Protein AF-A0A934TU77-F1 (afdb_monomer_lite)

Secondary structure (DSSP, 8-state):
-----PPPP------PPPHHHHHHHHHHHHHHHHHHHHHHHHHHHHHHHHHHHHHHHHHHHHHHHHHHHHHHHHH---HHHHHHHHHHHHHHHHHHHHHHHHHHHHHHHHHHHHHHHHHTT---HHHHHHHHHHHH-

pLDDT: mean 82.51, std 16.88, range [40.97, 98.12]

Structure (mmCIF, N/CA/C/O backbone):
data_AF-A0A934TU77-F1
#
_entry.id   AF-A0A934TU77-F1
#
loop_
_atom_site.group_PDB
_atom_site.id
_atom_site.type_symbol
_atom_site.label_atom_id
_atom_site.label_alt_id
_atom_site.label_comp_id
_atom_site.label_asym_id
_atom_site.label_entity_id
_atom_site.label_seq_id
_atom_site.pdbx_PDB_ins_code
_atom_site.Cartn_x
_atom_site.Cartn_y
_atom_site.Cartn_z
_atom_site.occupancy
_atom_site.B_iso_or_equiv
_atom_site.auth_seq_id
_atom_site.auth_comp_id
_atom_site.auth_asym_id
_atom_site.auth_atom_id
_atom_site.pdbx_PDB_model_num
ATOM 1 N N . MET A 1 1 ? 55.913 2.828 -82.526 1.00 40.97 1 MET A N 1
ATOM 2 C CA . MET A 1 1 ? 55.800 2.329 -81.139 1.00 40.97 1 MET A CA 1
ATOM 3 C C . MET A 1 1 ? 55.584 3.523 -80.222 1.00 40.97 1 MET A C 1
ATOM 5 O O . MET A 1 1 ? 56.535 4.229 -79.920 1.00 40.97 1 MET A O 1
ATOM 9 N N . THR A 1 2 ? 54.337 3.796 -79.842 1.00 41.84 2 THR A N 1
ATOM 10 C CA . THR A 1 2 ? 53.945 4.959 -79.027 1.00 41.84 2 THR A CA 1
ATOM 11 C C . THR A 1 2 ? 53.288 4.428 -77.755 1.00 41.84 2 THR A C 1
ATOM 13 O O . THR A 1 2 ? 52.322 3.672 -77.818 1.00 41.84 2 THR A O 1
ATOM 16 N N . ARG A 1 3 ? 53.889 4.729 -76.601 1.00 41.75 3 ARG A N 1
ATOM 17 C CA . ARG A 1 3 ? 53.588 4.116 -75.300 1.00 41.75 3 ARG A CA 1
ATOM 18 C C . ARG A 1 3 ? 52.374 4.811 -74.671 1.00 41.75 3 ARG A C 1
ATOM 20 O O . ARG A 1 3 ? 52.448 5.993 -74.344 1.00 41.75 3 ARG A O 1
ATOM 27 N N . ALA A 1 4 ? 51.269 4.083 -74.516 1.00 47.62 4 ALA A N 1
ATOM 28 C CA . ALA A 1 4 ? 50.088 4.542 -73.790 1.00 47.62 4 ALA A CA 1
ATOM 29 C C . ALA A 1 4 ? 50.431 4.752 -72.305 1.00 47.62 4 ALA A C 1
ATOM 31 O O . ALA A 1 4 ? 50.969 3.858 -71.653 1.00 47.62 4 ALA A O 1
ATOM 32 N N . ARG A 1 5 ? 50.134 5.943 -71.776 1.00 48.97 5 ARG A N 1
ATOM 33 C CA . ARG A 1 5 ? 50.280 6.280 -70.356 1.00 48.97 5 ARG A CA 1
ATOM 34 C C . ARG A 1 5 ? 48.901 6.201 -69.706 1.00 48.97 5 ARG A C 1
ATOM 36 O O . ARG A 1 5 ? 48.163 7.180 -69.690 1.00 48.97 5 ARG A O 1
ATOM 43 N N . THR A 1 6 ? 48.546 5.027 -69.195 1.00 50.62 6 THR A N 1
ATOM 44 C CA . THR A 1 6 ? 47.412 4.852 -68.283 1.00 50.62 6 THR A CA 1
ATOM 45 C C . THR A 1 6 ? 47.754 5.506 -66.945 1.00 50.62 6 THR A C 1
ATOM 47 O O . THR A 1 6 ? 48.751 5.179 -66.303 1.00 50.62 6 THR A O 1
ATOM 50 N N . LYS A 1 7 ? 46.952 6.497 -66.551 1.00 50.00 7 LYS A N 1
ATOM 51 C CA . LYS A 1 7 ? 47.030 7.150 -65.242 1.00 50.00 7 LYS A CA 1
ATOM 52 C C . LYS A 1 7 ? 46.209 6.305 -64.253 1.00 50.00 7 LYS A C 1
ATOM 54 O O . LYS A 1 7 ? 45.061 6.005 -64.575 1.00 50.00 7 LYS A O 1
ATOM 59 N N . PRO A 1 8 ? 46.756 5.897 -63.096 1.00 46.50 8 PRO A N 1
ATOM 60 C CA . PRO A 1 8 ? 45.985 5.166 -62.102 1.00 46.50 8 PRO A CA 1
ATOM 61 C C . PRO A 1 8 ? 44.972 6.103 -61.437 1.00 46.50 8 PRO A C 1
ATOM 63 O O . PRO A 1 8 ? 45.312 7.224 -61.053 1.00 46.50 8 PRO A O 1
ATOM 66 N N . ALA A 1 9 ? 43.728 5.638 -61.330 1.00 51.81 9 ALA A N 1
ATOM 67 C CA . ALA A 1 9 ? 42.713 6.238 -60.479 1.00 51.81 9 ALA A CA 1
ATOM 68 C C . ALA A 1 9 ? 43.031 5.897 -59.017 1.00 51.81 9 ALA A C 1
ATOM 70 O O . ALA A 1 9 ? 43.267 4.737 -58.685 1.00 51.81 9 ALA A O 1
ATOM 71 N N . ALA A 1 10 ? 43.043 6.909 -58.159 1.00 51.19 10 ALA A N 1
ATOM 72 C CA . ALA A 1 10 ? 43.110 6.764 -56.713 1.00 51.19 10 ALA A CA 1
ATOM 73 C C . ALA A 1 10 ? 42.502 8.014 -56.068 1.00 51.19 10 ALA A C 1
ATOM 75 O O . ALA A 1 10 ? 42.677 9.107 -56.612 1.00 51.19 10 ALA A O 1
ATOM 76 N N . PRO A 1 11 ? 41.943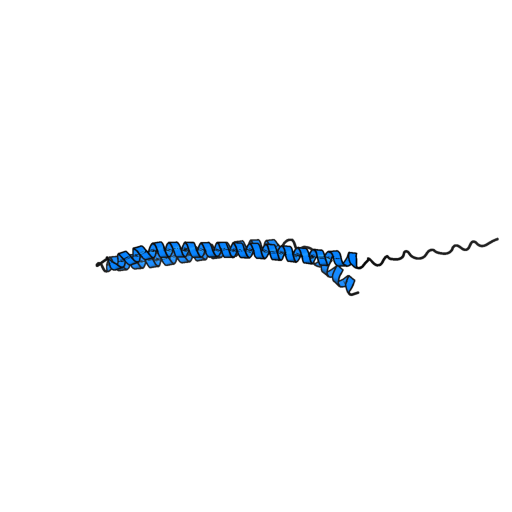 7.905 -54.859 1.00 48.19 11 PRO A N 1
ATOM 77 C CA . PRO A 1 11 ? 41.025 6.893 -54.340 1.00 48.19 11 PRO A CA 1
ATOM 78 C C . PRO A 1 11 ? 39.627 7.522 -54.168 1.00 48.19 11 PRO A C 1
ATOM 80 O O . PRO A 1 11 ? 39.489 8.745 -54.183 1.00 48.19 11 PRO A O 1
ATOM 83 N N . ASN A 1 12 ? 38.584 6.703 -53.996 1.00 49.53 12 ASN A N 1
ATOM 84 C CA . ASN A 1 12 ? 37.294 7.189 -53.499 1.00 49.53 12 ASN A CA 1
ATOM 85 C C . ASN A 1 12 ? 37.547 8.077 -52.277 1.00 49.53 12 ASN A C 1
ATOM 87 O O . ASN A 1 12 ? 38.189 7.635 -51.323 1.00 49.53 12 ASN A O 1
ATOM 91 N N . ALA A 1 13 ? 37.055 9.315 -52.320 1.00 45.25 13 ALA A N 1
ATOM 92 C CA . ALA A 1 13 ? 36.885 10.101 -51.117 1.00 45.25 13 ALA A CA 1
ATOM 93 C C . ALA A 1 13 ? 36.034 9.244 -50.176 1.00 45.25 13 ALA A C 1
ATOM 95 O O . ALA A 1 13 ? 34.869 8.978 -50.465 1.00 45.25 13 ALA A O 1
ATOM 96 N N . GLN A 1 14 ? 36.633 8.742 -49.094 1.00 49.72 14 GLN A N 1
ATOM 97 C CA . GLN A 1 14 ? 35.852 8.400 -47.919 1.00 49.72 14 GLN A CA 1
ATOM 98 C C . GLN A 1 14 ? 35.142 9.698 -47.552 1.00 49.72 14 GLN A C 1
ATOM 100 O O . GLN A 1 14 ? 35.766 10.622 -47.029 1.00 49.72 14 GLN A O 1
ATOM 105 N N . GLU A 1 15 ? 33.865 9.796 -47.921 1.00 45.53 15 GLU A N 1
ATOM 106 C CA . GLU A 1 15 ? 32.940 10.706 -47.272 1.00 45.53 15 GLU A CA 1
ATOM 107 C C . GLU A 1 15 ? 33.054 10.384 -45.790 1.00 45.53 15 GLU A C 1
ATOM 109 O O . GLU A 1 15 ? 32.572 9.355 -45.314 1.00 45.53 15 GLU A O 1
ATOM 114 N N . SER A 1 16 ? 33.810 11.223 -45.085 1.00 52.19 16 SER A N 1
ATOM 115 C CA . SER A 1 16 ? 33.792 11.236 -43.637 1.00 52.19 16 SER A CA 1
ATOM 116 C C . SER A 1 16 ? 32.317 11.373 -43.265 1.00 52.19 16 SER A C 1
ATOM 118 O O . SER A 1 16 ? 31.686 12.324 -43.747 1.00 52.19 16 SER A O 1
ATOM 120 N N . PRO A 1 17 ? 31.726 10.409 -42.537 1.00 51.41 17 PRO A N 1
ATOM 121 C CA . PRO A 1 17 ? 30.306 10.443 -42.238 1.00 51.41 17 PRO A CA 1
ATOM 122 C C . PRO A 1 17 ? 29.999 11.800 -41.618 1.00 51.41 17 PRO A C 1
ATOM 124 O O . PRO A 1 17 ? 30.658 12.221 -40.665 1.00 51.41 17 PRO A O 1
ATOM 127 N N . ALA A 1 18 ? 29.053 12.523 -42.220 1.00 52.28 18 ALA A N 1
ATOM 128 C CA . ALA A 1 18 ? 28.678 13.838 -41.735 1.00 52.28 18 ALA A CA 1
ATOM 129 C C . ALA A 1 18 ? 28.361 13.731 -40.230 1.00 52.28 18 ALA A C 1
ATOM 131 O O . ALA A 1 18 ? 27.669 12.791 -39.827 1.00 52.28 18 ALA A O 1
ATOM 132 N N . PRO A 1 19 ? 28.830 14.667 -39.388 1.00 54.44 19 PRO A N 1
ATOM 133 C CA . PRO A 1 19 ? 28.662 14.598 -37.932 1.00 54.44 19 PRO A CA 1
ATOM 134 C C . PRO A 1 19 ? 27.189 14.485 -37.497 1.00 54.44 19 PRO A C 1
ATOM 136 O O . PRO A 1 19 ? 26.894 13.998 -36.410 1.00 54.44 19 PRO A O 1
ATOM 139 N N . SER A 1 20 ? 26.247 14.865 -38.367 1.00 54.03 20 SER A N 1
ATOM 140 C CA . SER A 1 20 ? 24.805 14.670 -38.191 1.00 54.03 20 SER A CA 1
ATOM 141 C C . SER A 1 20 ? 24.366 13.200 -38.148 1.00 54.03 20 SER A C 1
ATOM 143 O O . SER A 1 20 ? 23.408 12.889 -37.445 1.00 54.03 20 SER A O 1
ATOM 145 N N . VAL A 1 21 ? 25.056 12.291 -38.844 1.00 59.69 21 VAL A N 1
ATOM 146 C CA . VAL A 1 21 ? 24.758 10.845 -38.843 1.00 59.69 21 VAL A CA 1
ATOM 147 C C . VAL A 1 21 ? 25.233 10.192 -37.539 1.00 59.69 21 VAL A C 1
ATOM 149 O O . VAL A 1 21 ? 24.557 9.313 -37.012 1.00 59.69 21 VAL A O 1
ATOM 152 N N . ALA A 1 22 ? 26.343 10.670 -36.967 1.00 62.16 22 ALA A N 1
ATOM 153 C CA . ALA A 1 22 ? 26.893 10.167 -35.705 1.00 62.16 22 ALA A CA 1
ATOM 154 C C . ALA A 1 22 ? 26.108 10.622 -34.455 1.00 62.16 22 ALA A C 1
ATOM 156 O O . ALA A 1 22 ? 26.172 9.967 -33.418 1.00 62.16 22 ALA A O 1
ATOM 157 N N . LEU A 1 23 ? 25.345 11.721 -34.535 1.00 70.69 23 LEU A N 1
ATOM 158 C CA . LEU A 1 23 ? 24.566 12.254 -33.405 1.00 70.69 23 LEU A CA 1
ATOM 159 C C . LEU A 1 23 ? 23.159 11.652 -33.266 1.00 70.69 23 LEU A C 1
ATOM 161 O O . LEU A 1 23 ? 22.585 11.718 -32.180 1.00 70.69 23 LEU A O 1
ATOM 165 N N . GLY A 1 24 ? 22.602 11.062 -34.329 1.00 77.19 24 GLY A N 1
ATOM 166 C CA . GLY A 1 24 ? 21.273 10.431 -34.314 1.00 77.19 24 GLY A CA 1
ATOM 167 C C . GLY A 1 24 ? 21.080 9.431 -33.161 1.00 77.19 24 GLY A C 1
ATOM 168 O O . GLY A 1 24 ? 20.178 9.637 -32.349 1.00 77.19 24 GLY A O 1
ATOM 169 N N . PRO A 1 25 ? 21.982 8.443 -32.991 1.00 77.19 25 PRO A N 1
ATOM 170 C CA . PRO A 1 25 ? 21.902 7.465 -31.901 1.00 77.19 25 PRO A CA 1
ATOM 171 C C . PRO A 1 25 ? 21.921 8.089 -30.497 1.00 77.19 25 PRO A C 1
ATOM 173 O O . PRO A 1 25 ? 21.261 7.597 -29.586 1.00 77.19 25 PRO A O 1
ATOM 176 N N . VAL A 1 26 ? 22.645 9.201 -30.312 1.00 78.06 26 VAL A N 1
ATOM 177 C CA . VAL A 1 26 ? 22.720 9.917 -29.026 1.00 78.06 26 VAL A CA 1
ATOM 178 C C . VAL A 1 26 ? 21.400 10.624 -28.713 1.00 78.06 26 VAL A C 1
ATOM 180 O O . VAL A 1 26 ? 20.914 10.564 -27.583 1.00 78.06 26 VAL A O 1
ATOM 183 N N . PHE A 1 27 ? 20.793 11.282 -29.705 1.00 81.38 27 PHE A N 1
ATOM 184 C CA . PHE A 1 27 ? 19.495 11.935 -29.529 1.00 81.38 27 PHE A CA 1
ATOM 185 C C . PHE A 1 27 ? 18.364 10.931 -29.308 1.00 81.38 27 PHE A C 1
ATOM 187 O O . PHE A 1 27 ? 17.492 11.176 -28.472 1.00 81.38 27 PHE A O 1
ATOM 194 N N . ASP A 1 28 ? 18.384 9.806 -30.018 1.00 82.50 28 ASP A N 1
ATOM 195 C CA . ASP A 1 28 ? 17.375 8.759 -29.867 1.00 82.50 28 ASP A CA 1
ATOM 196 C C . ASP A 1 28 ? 17.482 8.075 -28.502 1.00 82.50 28 ASP A C 1
ATOM 198 O O . ASP A 1 28 ? 16.464 7.908 -27.829 1.00 82.50 28 ASP A O 1
ATOM 202 N N . PHE A 1 29 ? 18.701 7.832 -28.012 1.00 80.50 29 PHE A N 1
ATOM 203 C CA . PHE A 1 29 ? 18.922 7.402 -26.632 1.00 80.50 29 PHE A CA 1
ATOM 2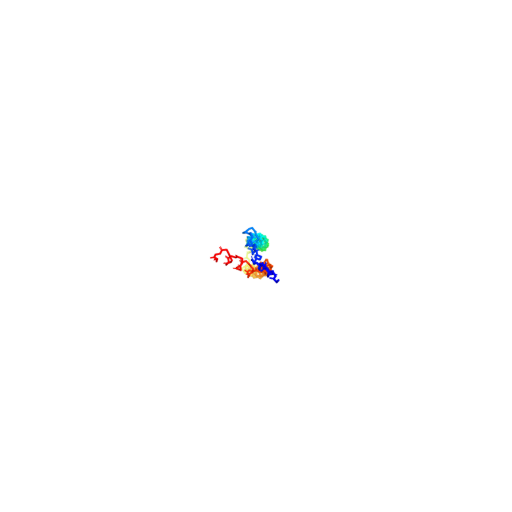04 C C . PHE A 1 29 ? 18.386 8.412 -25.614 1.00 80.50 29 PHE A C 1
ATOM 206 O O . PHE A 1 29 ? 17.680 8.034 -24.683 1.00 80.50 29 PHE A O 1
ATOM 213 N N . GLY A 1 30 ? 18.662 9.708 -25.798 1.00 82.62 30 GLY A N 1
ATOM 214 C CA . GLY A 1 30 ? 18.144 10.756 -24.914 1.00 82.62 30 GLY A CA 1
ATOM 215 C C . GLY A 1 30 ? 16.612 10.793 -24.870 1.00 82.62 30 GLY A C 1
ATOM 216 O O . GLY A 1 30 ? 16.024 10.909 -23.794 1.00 82.62 30 GLY A O 1
ATOM 217 N N . ARG A 1 31 ? 15.947 10.638 -26.023 1.00 85.88 31 ARG A N 1
ATOM 218 C CA . ARG A 1 31 ? 14.480 10.524 -26.093 1.00 85.88 31 ARG A CA 1
ATOM 219 C C . ARG A 1 31 ? 13.973 9.277 -25.383 1.00 85.88 31 ARG A C 1
ATOM 221 O O . ARG A 1 31 ? 13.012 9.367 -24.624 1.00 85.88 31 ARG A O 1
ATOM 228 N N . GLN A 1 32 ? 14.625 8.141 -25.600 1.00 85.88 32 GLN A N 1
ATOM 229 C CA . GLN A 1 32 ? 14.256 6.880 -24.974 1.00 85.88 32 GLN A CA 1
ATOM 230 C C . GLN A 1 32 ? 14.399 6.948 -23.450 1.00 85.88 32 GLN A C 1
ATOM 232 O O . GLN A 1 32 ? 13.488 6.555 -22.729 1.00 85.88 32 GLN A O 1
ATOM 237 N N . TRP A 1 33 ? 15.484 7.544 -22.952 1.00 85.75 33 TRP A N 1
ATOM 238 C CA . TRP A 1 33 ? 15.720 7.737 -21.522 1.00 85.75 33 TRP A CA 1
ATOM 239 C C . TRP A 1 33 ? 14.662 8.639 -20.877 1.00 85.75 33 TRP A C 1
ATOM 241 O O . TRP A 1 33 ? 14.160 8.339 -19.796 1.00 85.75 33 TRP A O 1
ATOM 251 N N . MET A 1 34 ? 14.261 9.719 -21.558 1.00 88.38 34 MET A N 1
ATOM 252 C CA . MET A 1 34 ? 13.155 10.568 -21.099 1.00 88.38 34 MET A CA 1
ATOM 253 C C . MET A 1 34 ? 11.803 9.840 -21.121 1.00 88.38 34 MET A C 1
ATOM 255 O O . MET A 1 34 ? 10.998 10.053 -20.212 1.00 88.38 34 MET A O 1
ATOM 259 N N . SER A 1 35 ? 11.552 8.974 -22.113 1.00 89.38 35 SER A N 1
ATOM 260 C CA . SER A 1 35 ? 10.338 8.141 -22.165 1.00 89.38 35 SER A CA 1
ATOM 261 C C . SER A 1 35 ? 10.276 7.209 -20.961 1.00 89.38 35 SER A C 1
ATOM 263 O O . SER A 1 35 ? 9.321 7.268 -20.192 1.00 89.38 35 SER A O 1
ATOM 265 N N . VAL A 1 36 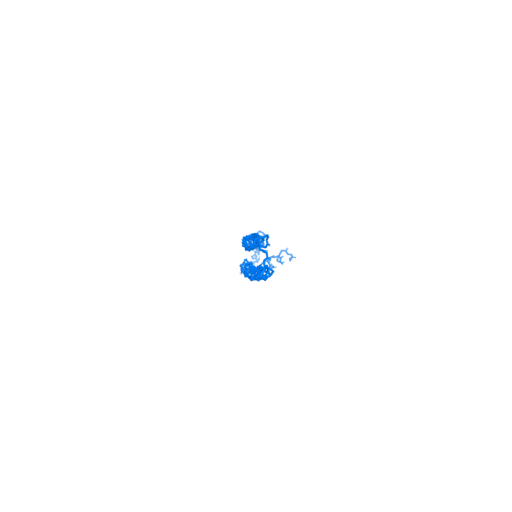? 11.352 6.453 -20.723 1.00 90.31 36 VAL A N 1
ATOM 266 C CA . VAL A 1 36 ? 11.477 5.551 -19.571 1.00 90.31 36 VAL A CA 1
ATOM 267 C C . VAL A 1 36 ? 11.334 6.307 -18.254 1.00 90.31 36 VAL A C 1
ATOM 269 O O . VAL A 1 36 ? 10.610 5.864 -17.367 1.00 90.31 36 VAL A O 1
ATOM 272 N N . GLY A 1 37 ? 11.966 7.477 -18.123 1.00 90.31 37 GLY A N 1
ATOM 273 C CA . GLY A 1 37 ? 11.824 8.316 -16.933 1.00 90.31 37 GLY A CA 1
ATOM 274 C C . GLY A 1 37 ? 10.379 8.767 -16.692 1.00 90.31 37 GLY A C 1
ATOM 275 O O . GLY A 1 37 ? 9.914 8.774 -15.553 1.00 90.31 37 GLY A O 1
ATOM 276 N N . THR A 1 38 ? 9.649 9.099 -17.759 1.00 92.69 38 THR A N 1
ATOM 277 C CA . THR A 1 38 ? 8.236 9.504 -17.683 1.00 92.69 38 THR A CA 1
ATOM 278 C C . THR A 1 38 ? 7.336 8.325 -17.313 1.00 92.69 38 THR A C 1
ATOM 280 O O . THR A 1 38 ? 6.461 8.461 -16.457 1.00 92.69 38 THR A O 1
ATOM 283 N N . GLU A 1 39 ? 7.569 7.157 -17.909 1.00 93.00 39 GLU A N 1
ATOM 284 C CA . GLU A 1 39 ? 6.860 5.914 -17.589 1.00 93.00 39 GLU A CA 1
ATOM 285 C C . GLU A 1 39 ? 7.087 5.506 -16.128 1.00 93.00 39 GLU A C 1
ATOM 287 O O . GLU A 1 39 ? 6.118 5.300 -15.393 1.00 93.00 39 GLU A O 1
ATOM 292 N N . ALA A 1 40 ? 8.343 5.513 -15.670 1.00 92.56 40 ALA A N 1
ATOM 293 C CA . ALA A 1 40 ? 8.715 5.209 -14.292 1.00 92.56 40 ALA A CA 1
ATOM 294 C C . ALA A 1 40 ? 8.085 6.189 -13.289 1.00 92.56 40 ALA A C 1
ATOM 296 O O . ALA A 1 40 ? 7.556 5.770 -12.259 1.00 92.56 40 ALA A O 1
ATOM 297 N N . ALA A 1 41 ? 8.065 7.491 -13.595 1.00 93.50 41 ALA A N 1
ATOM 298 C CA . ALA A 1 41 ? 7.374 8.482 -12.769 1.00 93.50 41 ALA A CA 1
ATOM 299 C C . ALA A 1 41 ? 5.858 8.219 -12.695 1.00 93.50 41 ALA A C 1
ATOM 301 O O . ALA A 1 41 ? 5.244 8.397 -11.636 1.00 93.50 41 ALA A O 1
ATOM 302 N N . GLY A 1 42 ? 5.252 7.761 -13.795 1.00 96.25 42 GLY A N 1
ATOM 303 C CA . GLY A 1 42 ? 3.853 7.345 -13.844 1.00 96.25 42 GLY A CA 1
ATOM 304 C C . GLY A 1 42 ? 3.571 6.130 -12.958 1.00 96.25 42 GLY A C 1
ATOM 305 O O . GLY A 1 42 ? 2.634 6.163 -12.159 1.00 96.25 42 GLY A O 1
ATOM 306 N N . VAL A 1 43 ? 4.401 5.088 -13.059 1.00 96.88 43 VAL A N 1
ATOM 307 C CA . VAL A 1 43 ? 4.335 3.885 -12.211 1.00 96.88 43 VAL A CA 1
ATOM 308 C C . VAL A 1 43 ? 4.458 4.259 -10.736 1.00 96.88 43 VAL A C 1
ATOM 310 O O . VAL A 1 43 ? 3.588 3.908 -9.940 1.00 96.88 43 VAL A O 1
ATOM 313 N N . LEU A 1 44 ? 5.480 5.043 -10.380 1.00 95.38 44 LEU A N 1
ATOM 314 C CA . LEU A 1 44 ? 5.711 5.493 -9.009 1.00 95.38 44 LEU A CA 1
ATOM 315 C C . LEU A 1 44 ? 4.504 6.258 -8.459 1.00 95.38 44 LEU A C 1
ATOM 317 O O . LEU A 1 44 ? 4.032 5.977 -7.359 1.00 95.38 44 LEU A O 1
ATOM 321 N N . SER A 1 45 ? 3.966 7.198 -9.239 1.00 96.75 45 SER A N 1
ATOM 322 C CA . SER A 1 45 ? 2.816 8.006 -8.822 1.00 96.75 45 SER A CA 1
ATOM 323 C C . SER A 1 45 ? 1.577 7.146 -8.563 1.00 96.75 45 SER A C 1
ATOM 325 O O . SER A 1 45 ? 0.893 7.338 -7.554 1.00 96.75 45 SER A O 1
ATOM 327 N N . ARG A 1 46 ? 1.292 6.169 -9.438 1.00 97.44 46 ARG A N 1
ATOM 328 C CA . ARG A 1 46 ? 0.168 5.236 -9.256 1.00 97.44 46 ARG A CA 1
ATOM 329 C C . ARG A 1 46 ? 0.381 4.314 -8.058 1.00 97.44 46 ARG A C 1
ATOM 331 O O . ARG A 1 46 ? -0.538 4.175 -7.253 1.00 97.44 46 ARG A O 1
ATOM 338 N N . GLY A 1 47 ? 1.580 3.755 -7.897 1.00 97.12 47 GLY A N 1
ATOM 339 C CA . GLY A 1 47 ? 1.925 2.903 -6.759 1.00 97.12 47 GLY A CA 1
ATOM 340 C C . GLY A 1 47 ? 1.797 3.643 -5.425 1.00 97.12 47 GLY A C 1
ATOM 341 O O . GLY A 1 47 ? 1.149 3.155 -4.499 1.00 97.12 47 GLY A O 1
ATOM 342 N N . MET A 1 48 ? 2.301 4.880 -5.339 1.00 95.56 48 MET A N 1
ATOM 343 C CA . MET A 1 48 ? 2.113 5.739 -4.162 1.00 95.56 48 MET A CA 1
ATOM 344 C C . MET A 1 48 ? 0.636 6.031 -3.888 1.00 95.56 48 MET A C 1
ATOM 346 O O . MET A 1 48 ? 0.200 6.005 -2.736 1.00 95.56 48 MET A O 1
ATOM 350 N N . GLN A 1 49 ? -0.160 6.284 -4.929 1.00 97.94 49 GLN A N 1
ATOM 351 C CA . GLN A 1 49 ? -1.595 6.496 -4.771 1.00 97.94 49 GLN A CA 1
ATOM 352 C C . GLN A 1 49 ? -2.308 5.241 -4.244 1.00 97.94 49 GLN A C 1
ATOM 354 O O . GLN A 1 49 ? -3.159 5.357 -3.363 1.00 97.94 49 GLN A O 1
ATOM 359 N N . GLN A 1 50 ? -1.967 4.057 -4.752 1.00 97.69 50 GLN A N 1
ATOM 360 C CA . GLN A 1 50 ? -2.516 2.782 -4.288 1.00 97.69 50 GLN A CA 1
ATOM 361 C C . GLN A 1 50 ? -2.162 2.525 -2.821 1.00 97.69 50 GLN A C 1
ATOM 363 O O . GLN A 1 50 ? -3.056 2.256 -2.021 1.00 97.69 50 GLN A O 1
ATOM 368 N N . MET A 1 51 ? -0.896 2.702 -2.438 1.00 97.12 51 MET A N 1
ATOM 369 C CA . MET A 1 51 ? -0.458 2.566 -1.046 1.00 97.12 51 MET A CA 1
ATOM 370 C C . MET A 1 51 ? -1.182 3.543 -0.109 1.00 97.12 51 MET A C 1
ATOM 372 O O . MET A 1 51 ? -1.619 3.151 0.972 1.00 97.12 51 MET A O 1
ATOM 376 N N . ASN A 1 52 ? -1.382 4.795 -0.533 1.00 97.50 52 ASN A N 1
ATOM 377 C CA . ASN A 1 52 ? -2.147 5.772 0.246 1.00 97.50 52 ASN A CA 1
ATOM 378 C C . ASN A 1 52 ? -3.606 5.343 0.448 1.00 97.50 52 ASN A C 1
ATOM 380 O O . ASN A 1 52 ? -4.140 5.518 1.541 1.00 97.50 52 ASN A O 1
ATOM 384 N N . ARG A 1 53 ? -4.255 4.763 -0.571 1.00 98.06 53 ARG A N 1
ATOM 385 C CA . ARG A 1 53 ? -5.622 4.233 -0.431 1.00 98.06 53 ARG A CA 1
ATOM 386 C C . ARG A 1 53 ? -5.673 3.099 0.588 1.00 98.06 53 ARG A C 1
ATOM 388 O O . ARG A 1 53 ? -6.494 3.161 1.491 1.00 98.06 53 ARG A O 1
ATOM 395 N N . LEU A 1 54 ? -4.741 2.146 0.518 1.00 96.62 54 LEU A N 1
ATOM 396 C CA . LEU A 1 54 ? -4.656 1.039 1.480 1.00 96.62 54 LEU A CA 1
ATOM 397 C C . LEU A 1 54 ? -4.518 1.537 2.927 1.00 96.62 54 LEU A C 1
ATOM 399 O O . LEU A 1 54 ? -5.201 1.045 3.825 1.00 96.62 54 LEU A O 1
ATOM 403 N N . GLN A 1 55 ? -3.674 2.549 3.153 1.00 96.00 55 GLN A N 1
ATOM 404 C CA . GLN A 1 55 ? -3.521 3.162 4.475 1.00 96.00 55 GLN A CA 1
ATOM 405 C C . GLN A 1 55 ? -4.796 3.877 4.933 1.00 96.00 55 GLN A C 1
ATOM 407 O O . GLN A 1 55 ? -5.191 3.729 6.089 1.00 96.00 55 GLN A O 1
ATOM 412 N N . MET A 1 56 ? -5.445 4.639 4.048 1.00 97.62 56 MET A N 1
ATOM 413 C CA . MET A 1 56 ? -6.691 5.341 4.369 1.00 97.62 56 MET A CA 1
ATOM 414 C C . MET A 1 56 ? -7.828 4.372 4.689 1.00 97.62 56 MET A C 1
ATOM 416 O O . MET A 1 56 ? -8.529 4.583 5.675 1.00 97.62 56 MET A O 1
ATOM 420 N N . ASP A 1 57 ? -7.970 3.295 3.921 1.00 96.94 57 ASP A N 1
ATOM 421 C CA . ASP A 1 57 ? -8.985 2.268 4.154 1.00 96.94 57 ASP A CA 1
ATOM 422 C C . ASP A 1 57 ? -8.753 1.574 5.504 1.00 96.94 57 ASP A C 1
ATOM 424 O O . ASP A 1 57 ? -9.676 1.428 6.306 1.00 96.94 57 ASP A O 1
ATOM 428 N N . ALA A 1 58 ? -7.502 1.217 5.815 1.00 94.62 58 ALA A N 1
ATOM 429 C CA . ALA A 1 58 ? -7.156 0.627 7.106 1.00 94.62 58 ALA A CA 1
ATOM 430 C C . ALA A 1 58 ? -7.458 1.572 8.281 1.00 94.62 58 ALA A C 1
ATOM 432 O O . ALA A 1 58 ? -8.013 1.139 9.292 1.00 94.62 58 ALA A O 1
ATOM 433 N N . LEU A 1 59 ? -7.132 2.861 8.148 1.00 94.69 59 LEU A N 1
ATOM 434 C CA . LEU A 1 59 ? -7.447 3.872 9.159 1.00 94.69 59 LEU A CA 1
ATOM 435 C C . LEU A 1 59 ? -8.954 4.078 9.311 1.00 94.69 59 LEU A C 1
ATOM 437 O O . LEU A 1 59 ? -9.438 4.204 10.436 1.00 94.69 59 LEU A O 1
ATOM 441 N N . HIS A 1 60 ? -9.698 4.094 8.207 1.00 95.81 60 HIS A N 1
ATOM 442 C CA . HIS A 1 60 ? -11.148 4.237 8.228 1.00 95.81 60 HIS A CA 1
ATOM 443 C C . HIS A 1 60 ? -11.806 3.080 8.986 1.00 95.81 60 HIS A C 1
ATOM 445 O O . HIS A 1 60 ? -12.612 3.317 9.886 1.00 95.81 60 HIS A O 1
ATOM 451 N N . ASP A 1 61 ? -11.388 1.843 8.707 1.00 94.12 61 ASP A N 1
ATOM 452 C CA . ASP A 1 61 ? -11.873 0.657 9.416 1.00 94.12 61 ASP A CA 1
ATOM 453 C C . ASP 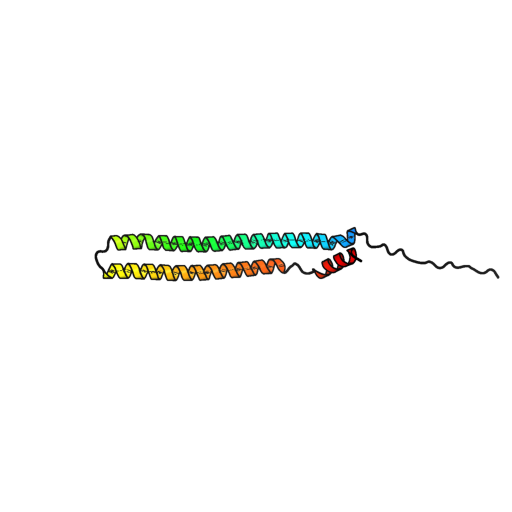A 1 61 ? -11.533 0.705 10.912 1.00 94.12 61 ASP A C 1
ATOM 455 O O . ASP A 1 61 ? -12.371 0.396 11.762 1.00 94.12 61 ASP A O 1
ATOM 459 N N . MET A 1 62 ? -10.309 1.125 11.255 1.00 91.81 62 MET A N 1
ATOM 460 C CA . MET A 1 62 ? -9.884 1.300 12.647 1.00 91.81 62 MET A CA 1
ATOM 461 C C . MET A 1 62 ? -10.744 2.322 13.382 1.00 91.81 62 MET A C 1
ATOM 463 O O . MET A 1 62 ? -11.226 2.032 14.475 1.00 91.81 62 MET A O 1
ATOM 467 N N . LEU A 1 63 ? -10.990 3.487 12.788 1.00 92.12 63 LEU A N 1
ATOM 468 C CA . LEU A 1 63 ? -11.847 4.508 13.388 1.00 92.12 63 LEU A CA 1
ATOM 469 C C . LEU A 1 63 ? -13.292 4.017 13.539 1.00 92.12 63 LEU A C 1
ATOM 471 O O . LEU A 1 63 ? -13.894 4.206 14.600 1.00 92.12 63 LEU A O 1
ATOM 475 N N . GLY A 1 64 ? -13.818 3.334 12.519 1.00 93.12 64 GLY A N 1
ATOM 476 C CA . GLY A 1 64 ? -15.157 2.747 12.532 1.00 93.12 64 GLY A CA 1
ATOM 477 C C . GLY A 1 64 ? -15.342 1.677 13.610 1.00 93.12 64 GLY A C 1
ATOM 478 O O . GLY A 1 64 ? -16.435 1.544 14.155 1.00 93.12 64 GLY A O 1
ATOM 479 N N . HIS A 1 65 ? -14.281 0.953 13.971 1.00 91.81 65 HIS A N 1
ATOM 480 C CA . HIS A 1 65 ? -14.313 -0.027 15.057 1.00 91.81 65 HIS A CA 1
ATOM 481 C C . HIS A 1 65 ? -14.121 0.608 16.443 1.00 91.81 65 HIS A C 1
ATOM 483 O O . HIS A 1 65 ? -14.835 0.277 17.393 1.00 91.81 65 HIS A O 1
ATOM 489 N N . GLN A 1 66 ? -13.166 1.532 16.570 1.00 88.62 66 GLN A N 1
ATOM 490 C CA . GLN A 1 66 ? -12.772 2.110 17.858 1.00 88.62 66 GLN A CA 1
ATOM 491 C C . GLN A 1 66 ? -13.814 3.087 18.411 1.00 88.62 66 GLN A C 1
ATOM 493 O O . GLN A 1 66 ? -13.992 3.154 19.625 1.00 88.62 66 GLN A O 1
ATOM 498 N N . SER A 1 67 ? -14.543 3.815 17.558 1.00 88.31 67 SER A N 1
ATOM 499 C CA . SER A 1 67 ? -15.570 4.760 18.022 1.00 88.31 67 SER A CA 1
ATOM 500 C C . SER A 1 67 ? -16.721 4.061 18.777 1.00 88.31 67 SER A C 1
ATOM 502 O O . SER A 1 67 ? -16.971 4.427 19.928 1.00 88.31 67 SER A O 1
ATOM 504 N N . PRO A 1 68 ? -17.355 2.998 18.245 1.00 89.88 68 PRO A N 1
ATOM 505 C CA . PRO A 1 68 ? -18.336 2.215 18.996 1.00 89.88 68 PRO A CA 1
ATOM 506 C C . PRO A 1 68 ? -17.752 1.496 20.217 1.00 89.88 68 PRO A C 1
ATOM 508 O O . PRO A 1 68 ? -18.448 1.340 21.220 1.00 89.88 68 PRO A O 1
ATOM 511 N N . ALA A 1 69 ? -16.498 1.031 20.153 1.00 89.19 69 ALA A N 1
ATOM 512 C CA . ALA A 1 69 ? -15.841 0.387 21.292 1.00 89.19 69 ALA A CA 1
ATOM 513 C C . ALA A 1 69 ? -15.636 1.373 22.454 1.00 89.19 69 ALA A C 1
ATOM 515 O O . ALA A 1 69 ? -15.956 1.053 23.598 1.00 89.19 69 ALA A O 1
ATOM 516 N N . ALA A 1 70 ? -15.203 2.602 22.159 1.00 90.38 70 ALA A N 1
ATOM 517 C CA . ALA A 1 70 ? -15.072 3.670 23.145 1.00 90.38 70 ALA A CA 1
ATOM 518 C C . ALA A 1 70 ? -16.418 4.022 23.800 1.00 90.38 70 ALA A C 1
ATOM 520 O O . ALA A 1 70 ? -16.476 4.217 25.014 1.00 90.38 70 ALA A O 1
ATOM 521 N N . GLU A 1 71 ? -17.513 4.045 23.034 1.00 89.94 71 GLU A N 1
ATOM 522 C CA . GLU A 1 71 ? -18.853 4.241 23.600 1.00 89.94 71 GLU A CA 1
ATOM 523 C C . GLU A 1 71 ? -19.272 3.111 24.549 1.00 89.94 71 GLU A C 1
ATOM 525 O O . GLU A 1 71 ? -19.870 3.377 25.594 1.00 89.94 71 GLU A O 1
ATOM 530 N N . ARG A 1 72 ? -18.968 1.849 24.213 1.00 88.69 72 ARG A N 1
ATOM 531 C CA . ARG A 1 72 ? -19.268 0.700 25.086 1.00 88.69 72 ARG A CA 1
ATOM 532 C C . ARG A 1 72 ? -18.501 0.788 26.398 1.00 88.69 72 ARG A C 1
ATOM 534 O O . ARG A 1 72 ? -19.109 0.624 27.452 1.00 88.69 72 ARG A O 1
ATOM 541 N N . LEU A 1 73 ? -17.216 1.141 26.335 1.00 88.69 73 LEU A N 1
ATOM 542 C CA . LEU A 1 73 ? -16.367 1.313 27.517 1.00 88.69 73 LEU A CA 1
ATOM 543 C C . LEU A 1 73 ? -16.901 2.388 28.477 1.00 88.69 73 LEU A C 1
ATOM 545 O O . LEU A 1 73 ? -16.784 2.238 29.686 1.00 88.69 73 LEU A O 1
ATOM 549 N N . GLN A 1 74 ? -17.520 3.455 27.964 1.00 90.19 74 GLN A N 1
ATOM 550 C CA . GLN A 1 74 ? -18.113 4.504 28.806 1.00 90.19 74 GLN A CA 1
ATOM 551 C C . GLN A 1 74 ? -19.433 4.087 29.467 1.00 90.19 74 GLN A C 1
ATOM 553 O O . GLN A 1 74 ? -19.825 4.668 30.478 1.00 90.19 74 GLN A O 1
ATOM 558 N N . ARG A 1 75 ? -20.150 3.121 28.881 1.00 90.56 75 ARG A N 1
ATOM 559 C CA . ARG A 1 75 ? -21.492 2.710 29.323 1.00 90.56 75 ARG A CA 1
ATOM 560 C C . ARG A 1 75 ? -21.496 1.411 30.135 1.00 90.56 75 ARG A C 1
ATOM 562 O O . ARG A 1 75 ? -22.506 1.126 30.774 1.00 90.56 75 ARG A O 1
ATOM 569 N N . GLN A 1 76 ? -20.419 0.622 30.115 1.00 84.50 76 GLN A N 1
ATOM 570 C CA . GLN A 1 76 ? -20.339 -0.669 30.808 1.00 84.50 76 GLN A CA 1
ATOM 571 C C . GLN A 1 76 ? -19.844 -0.534 32.259 1.00 84.50 76 GLN A C 1
ATOM 573 O O . GLN A 1 76 ? -18.719 -0.091 32.479 1.00 84.50 76 GLN A O 1
ATOM 578 N N . PRO A 1 77 ? -20.636 -0.968 33.259 1.00 78.00 77 PRO A N 1
ATOM 579 C CA . PRO A 1 77 ? -20.207 -0.990 34.657 1.00 78.00 77 PRO A CA 1
ATOM 580 C C . PRO A 1 77 ? -19.472 -2.283 35.057 1.00 78.00 77 PRO A C 1
ATOM 582 O O . PRO A 1 77 ? -18.879 -2.326 36.131 1.00 78.00 77 PRO A O 1
ATOM 585 N N . ASP A 1 78 ? -19.534 -3.339 34.237 1.00 93.81 78 ASP A N 1
ATOM 586 C CA . ASP A 1 78 ? -18.941 -4.651 34.528 1.00 93.81 78 ASP A CA 1
ATOM 587 C C . ASP A 1 78 ? -17.457 -4.708 34.105 1.00 93.81 78 ASP A C 1
ATOM 589 O O . ASP A 1 78 ? -17.165 -4.622 32.907 1.00 93.81 78 ASP A O 1
ATOM 593 N N . PRO A 1 79 ? -16.509 -4.899 35.046 1.00 89.69 79 PRO A N 1
ATOM 594 C CA . PRO A 1 79 ? -15.079 -4.975 34.748 1.00 89.69 79 PRO A CA 1
ATOM 595 C C . PRO A 1 79 ? -14.683 -6.081 33.764 1.00 89.69 79 PRO A C 1
ATOM 597 O O . PRO A 1 79 ? -13.716 -5.904 33.022 1.00 89.69 79 PRO A O 1
ATOM 600 N N . ILE A 1 80 ? -15.403 -7.209 33.741 1.00 92.62 80 ILE A N 1
ATOM 601 C CA . ILE A 1 80 ? -15.091 -8.312 32.819 1.00 92.62 80 ILE A CA 1
ATOM 602 C C . ILE A 1 80 ? -15.394 -7.881 31.383 1.00 92.62 80 ILE A C 1
ATOM 604 O O . ILE A 1 80 ? -14.535 -7.989 30.509 1.00 92.62 80 ILE A O 1
ATOM 608 N N . GLN A 1 81 ? -16.567 -7.293 31.160 1.00 89.62 81 GLN A N 1
ATOM 609 C CA . GLN A 1 81 ? -16.978 -6.819 29.838 1.00 89.62 81 GLN A CA 1
ATOM 610 C C . GLN A 1 81 ? -16.124 -5.647 29.323 1.00 89.62 81 GLN A C 1
ATOM 612 O O . GLN A 1 81 ? -15.903 -5.517 28.115 1.00 89.62 81 GLN A O 1
ATOM 617 N N . LEU A 1 82 ? -15.597 -4.812 30.228 1.00 91.00 82 LEU A N 1
ATOM 618 C CA . LEU A 1 82 ? -14.625 -3.776 29.871 1.00 91.00 82 LEU A CA 1
ATOM 619 C C . LEU A 1 82 ? -13.330 -4.389 29.322 1.00 91.00 82 LEU A C 1
ATOM 621 O O . LEU A 1 82 ? -12.824 -3.931 28.296 1.00 91.00 82 LEU A O 1
ATOM 625 N N . MET A 1 83 ? -12.810 -5.440 29.969 1.00 93.00 83 MET A N 1
ATOM 626 C CA . MET A 1 83 ? -11.622 -6.143 29.473 1.00 93.00 83 MET A CA 1
ATOM 627 C C . MET A 1 83 ? -11.874 -6.850 28.150 1.00 93.00 83 MET A C 1
ATOM 629 O O . MET A 1 83 ? -11.031 -6.762 27.262 1.00 93.00 83 MET A O 1
ATOM 633 N N . GLU A 1 84 ? -13.026 -7.498 27.982 1.00 93.50 84 GLU A N 1
ATOM 634 C CA . GLU A 1 84 ? -13.397 -8.117 26.706 1.00 93.50 84 GLU A CA 1
ATOM 635 C C . GLU A 1 84 ? -13.409 -7.083 25.575 1.00 93.50 84 GLU A C 1
ATOM 637 O O . GLU A 1 84 ? -12.755 -7.279 24.552 1.00 93.50 84 GLU A O 1
ATOM 642 N N . THR A 1 85 ? -14.042 -5.926 25.798 1.00 91.88 85 THR A N 1
ATOM 643 C CA . THR A 1 85 ? -14.080 -4.831 24.816 1.00 91.88 85 THR A CA 1
ATOM 644 C C . THR A 1 85 ? -12.678 -4.314 24.479 1.00 91.88 85 THR A C 1
ATOM 646 O O . THR A 1 85 ? -12.381 -4.026 23.317 1.00 91.88 85 THR A O 1
ATOM 649 N N . GLN A 1 86 ? -11.789 -4.207 25.471 1.00 90.75 86 GLN A N 1
ATOM 650 C CA . GLN A 1 86 ? -10.422 -3.740 25.252 1.00 90.75 86 GLN A CA 1
ATOM 651 C C . GLN A 1 86 ? -9.567 -4.768 24.494 1.00 90.75 86 GLN A C 1
ATOM 653 O O . GLN A 1 86 ? -8.833 -4.396 23.576 1.00 90.75 86 GLN A O 1
ATOM 658 N N . VAL A 1 87 ? -9.671 -6.055 24.839 1.00 94.81 87 VAL A N 1
ATOM 659 C CA . VAL A 1 87 ? -8.966 -7.145 24.145 1.00 94.81 87 VAL A CA 1
ATOM 660 C C . VAL A 1 87 ? -9.446 -7.261 22.703 1.00 94.81 87 VAL A C 1
ATOM 662 O O . VAL A 1 87 ? -8.620 -7.378 21.798 1.00 94.81 87 VAL A O 1
ATOM 665 N N . ASP A 1 88 ? -10.754 -7.162 22.469 1.00 93.50 88 ASP A N 1
ATOM 666 C CA . ASP A 1 88 ? -11.322 -7.155 21.123 1.00 93.50 88 ASP A CA 1
ATOM 667 C C . ASP A 1 88 ? -10.800 -5.984 20.292 1.00 93.50 88 ASP A C 1
ATOM 669 O O . ASP A 1 88 ? -10.368 -6.188 19.156 1.00 93.50 88 ASP A O 1
ATOM 673 N N . GLY A 1 89 ? -10.743 -4.782 20.873 1.00 92.44 89 GLY A N 1
ATOM 674 C CA . GLY A 1 89 ? -10.190 -3.605 20.204 1.00 92.44 89 GLY A CA 1
ATOM 675 C C . GLY A 1 89 ? -8.707 -3.755 19.848 1.00 92.44 89 GLY A C 1
ATOM 676 O O . GLY A 1 89 ? -8.297 -3.379 18.746 1.00 92.44 89 GLY A O 1
ATOM 677 N N . LEU A 1 90 ? -7.899 -4.328 20.747 1.00 93.38 90 LEU A N 1
ATOM 678 C CA . LEU A 1 90 ? -6.477 -4.597 20.500 1.00 93.38 90 LEU A CA 1
ATOM 679 C C . LEU A 1 90 ? -6.278 -5.664 19.421 1.00 93.38 90 LEU A C 1
ATOM 681 O O . LEU A 1 90 ? -5.461 -5.479 18.519 1.00 93.38 90 LEU A O 1
ATOM 685 N N . ARG A 1 91 ? -7.044 -6.757 19.487 1.00 95.62 91 ARG A N 1
ATOM 686 C CA . ARG A 1 91 ? -7.017 -7.826 18.486 1.00 95.62 91 ARG A CA 1
ATOM 687 C C . ARG A 1 91 ? -7.383 -7.289 17.108 1.00 95.62 91 ARG A C 1
ATOM 689 O O . ARG A 1 91 ? -6.638 -7.515 16.158 1.00 95.62 91 ARG A O 1
ATOM 696 N N . PHE A 1 92 ? -8.468 -6.524 17.012 1.00 95.31 92 PHE A N 1
ATOM 697 C CA . PHE A 1 92 ? -8.884 -5.903 15.759 1.00 95.31 92 PHE A CA 1
ATOM 698 C C . PHE A 1 92 ? -7.795 -4.986 15.190 1.00 95.31 92 PHE A C 1
ATOM 700 O O . PHE A 1 92 ? -7.454 -5.078 14.010 1.00 95.31 92 PHE A O 1
ATOM 707 N N . ALA A 1 93 ? -7.210 -4.120 16.026 1.00 92.88 93 ALA A N 1
ATOM 708 C CA . ALA A 1 93 ? -6.151 -3.212 15.597 1.00 92.88 93 ALA A CA 1
ATOM 709 C C . ALA A 1 93 ? -4.913 -3.968 15.085 1.00 92.88 93 ALA A C 1
ATOM 711 O O . ALA A 1 93 ? -4.343 -3.592 14.059 1.00 92.88 93 ALA A O 1
ATOM 712 N N . TRP A 1 94 ? -4.527 -5.049 15.766 1.00 95.12 94 TRP A N 1
ATOM 713 C CA . TRP A 1 94 ? -3.418 -5.904 15.355 1.00 95.12 94 TRP A CA 1
ATOM 714 C C . TRP A 1 94 ? -3.686 -6.590 14.013 1.00 95.12 94 TRP A C 1
ATOM 716 O O . TRP A 1 94 ? -2.877 -6.486 13.092 1.00 95.12 94 TRP A O 1
ATOM 726 N N . GLU A 1 95 ? -4.836 -7.251 13.875 1.00 96.31 95 GLU A N 1
ATOM 727 C CA . GLU A 1 95 ? -5.219 -7.957 12.650 1.00 96.31 95 GLU A CA 1
ATOM 728 C C . GLU A 1 95 ? -5.322 -7.006 11.455 1.00 96.31 95 GLU A C 1
ATOM 730 O O . GLU A 1 95 ? -4.816 -7.309 10.368 1.00 96.31 95 GLU A O 1
ATOM 735 N N . ARG A 1 96 ? -5.938 -5.832 11.647 1.00 94.69 96 ARG A N 1
ATOM 736 C CA . ARG A 1 96 ? -6.083 -4.852 10.569 1.00 94.69 96 ARG A CA 1
ATOM 737 C C . ARG A 1 96 ? -4.749 -4.220 10.195 1.00 94.69 96 ARG A C 1
ATOM 739 O O . ARG A 1 96 ? -4.472 -4.079 9.004 1.00 94.69 96 ARG A O 1
ATOM 746 N N . GLY A 1 97 ? -3.921 -3.894 11.187 1.00 94.06 97 GLY A N 1
ATOM 747 C CA . GLY A 1 97 ? -2.575 -3.372 10.975 1.00 94.06 97 GLY A CA 1
ATOM 748 C C . GLY A 1 97 ? -1.703 -4.354 10.198 1.00 94.06 97 GLY A C 1
ATOM 749 O O . GLY A 1 97 ? -1.106 -3.973 9.194 1.00 94.06 97 GLY A O 1
ATOM 750 N N . LEU A 1 98 ? -1.688 -5.629 10.600 1.00 97.19 98 LEU A N 1
ATOM 751 C CA . LEU A 1 98 ? -0.938 -6.675 9.904 1.00 97.19 98 LEU A CA 1
ATOM 752 C C . LEU A 1 98 ? -1.399 -6.832 8.451 1.00 97.19 98 LEU A C 1
ATOM 754 O O . LEU A 1 98 ? -0.567 -6.904 7.549 1.00 97.19 98 LEU A O 1
ATOM 758 N N . ARG A 1 99 ? -2.715 -6.834 8.211 1.00 97.50 99 ARG A N 1
ATOM 759 C CA . ARG A 1 99 ? -3.260 -6.917 6.851 1.00 97.50 99 ARG A CA 1
ATOM 760 C C . ARG A 1 99 ? -2.842 -5.724 5.994 1.00 97.50 99 ARG A C 1
ATOM 762 O O . ARG A 1 99 ? -2.343 -5.926 4.898 1.00 97.50 99 ARG A O 1
ATOM 769 N N . CYS A 1 100 ? -2.966 -4.505 6.522 1.00 97.50 100 CYS A N 1
ATOM 770 C CA . CYS A 1 100 ? -2.517 -3.292 5.834 1.00 97.50 100 CYS A CA 1
ATOM 771 C C . CYS A 1 100 ? -1.027 -3.370 5.463 1.00 97.50 100 CYS A C 1
ATOM 773 O O . CYS A 1 100 ? -0.654 -3.057 4.337 1.00 97.50 100 CYS A O 1
ATOM 775 N N . TRP A 1 101 ? -0.179 -3.860 6.371 1.00 96.81 101 TRP A N 1
ATOM 776 C CA . TRP A 1 101 ? 1.243 -4.074 6.091 1.00 96.81 101 TRP A CA 1
ATOM 777 C C . TRP A 1 101 ? 1.494 -5.071 4.958 1.00 96.81 101 TRP A C 1
ATOM 779 O O . TRP A 1 101 ? 2.342 -4.817 4.104 1.00 96.81 101 TRP A O 1
ATOM 789 N N . MET A 1 102 ? 0.766 -6.189 4.935 1.00 98.12 102 MET A N 1
ATOM 790 C CA . MET A 1 102 ? 0.873 -7.172 3.854 1.00 98.12 102 MET A CA 1
ATOM 791 C C . MET A 1 102 ? 0.422 -6.587 2.511 1.00 98.12 102 MET A C 1
ATOM 793 O O . MET A 1 102 ? 1.117 -6.758 1.511 1.00 98.12 102 MET A O 1
ATOM 797 N N . ASP A 1 103 ? -0.692 -5.855 2.499 1.00 97.94 103 ASP A N 1
ATOM 798 C CA . ASP A 1 103 ? -1.224 -5.223 1.290 1.00 97.94 103 ASP A CA 1
ATOM 799 C C . ASP A 1 103 ? -0.257 -4.149 0.753 1.00 97.94 103 ASP A C 1
ATOM 801 O O . ASP A 1 103 ? -0.013 -4.069 -0.451 1.00 97.94 103 ASP A O 1
ATOM 805 N N . LEU A 1 104 ? 0.363 -3.363 1.644 1.00 97.56 104 LEU A N 1
ATOM 806 C CA . LEU A 1 104 ? 1.402 -2.392 1.288 1.00 97.56 104 LEU A CA 1
ATOM 807 C C . LEU A 1 104 ? 2.639 -3.061 0.685 1.00 97.56 104 LEU A C 1
ATOM 809 O O . LEU A 1 104 ? 3.176 -2.565 -0.304 1.00 97.56 104 LEU A O 1
ATOM 813 N N . ALA A 1 105 ? 3.087 -4.179 1.260 1.00 97.25 105 ALA A N 1
ATOM 814 C CA . ALA A 1 105 ? 4.216 -4.932 0.725 1.00 97.25 105 ALA A CA 1
ATOM 815 C C . ALA A 1 105 ? 3.914 -5.482 -0.679 1.00 97.25 105 ALA A C 1
ATOM 817 O O . ALA A 1 105 ? 4.773 -5.409 -1.557 1.00 97.25 105 ALA A O 1
ATOM 818 N N . GLY A 1 106 ? 2.689 -5.971 -0.905 1.00 97.81 106 GLY A N 1
ATOM 819 C CA . GLY A 1 106 ? 2.218 -6.393 -2.226 1.00 97.81 106 GLY A CA 1
ATOM 820 C C . GLY A 1 106 ? 2.240 -5.250 -3.241 1.00 97.81 106 GLY A C 1
ATOM 821 O O . GLY A 1 106 ? 2.891 -5.365 -4.276 1.00 97.81 106 GLY A O 1
ATOM 822 N N . ALA A 1 107 ? 1.626 -4.112 -2.907 1.00 97.25 107 ALA A N 1
ATOM 823 C CA . ALA A 1 107 ? 1.598 -2.937 -3.782 1.00 97.25 107 ALA A CA 1
ATOM 824 C C . ALA A 1 107 ? 3.007 -2.392 -4.090 1.00 97.25 107 ALA A C 1
ATOM 826 O O . ALA A 1 107 ? 3.290 -1.972 -5.212 1.00 97.25 107 ALA A O 1
ATOM 827 N N . ALA A 1 108 ? 3.919 -2.421 -3.114 1.00 95.69 108 ALA A N 1
ATOM 828 C CA . ALA A 1 108 ? 5.308 -2.023 -3.322 1.00 95.69 108 ALA A CA 1
ATOM 829 C C . ALA A 1 108 ? 6.054 -2.987 -4.263 1.00 95.69 108 ALA A C 1
ATOM 831 O O . ALA A 1 108 ? 6.816 -2.533 -5.118 1.00 95.69 108 ALA A O 1
ATOM 832 N N . ALA A 1 109 ? 5.822 -4.298 -4.135 1.00 97.44 109 ALA A N 1
ATOM 833 C CA . ALA A 1 109 ? 6.414 -5.303 -5.015 1.00 97.44 109 ALA A CA 1
ATOM 834 C C . ALA A 1 109 ? 5.892 -5.186 -6.457 1.00 97.44 109 ALA A C 1
ATOM 836 O O . ALA A 1 109 ? 6.685 -5.245 -7.396 1.00 97.44 109 ALA A O 1
ATOM 837 N N . GLU A 1 110 ? 4.587 -4.957 -6.635 1.00 96.81 110 GLU A N 1
ATOM 838 C CA . GLU A 1 110 ? 3.970 -4.682 -7.942 1.00 96.81 110 GLU A CA 1
ATOM 839 C C . GLU A 1 110 ? 4.583 -3.435 -8.591 1.00 96.81 110 GLU A C 1
ATOM 841 O O . GLU A 1 110 ? 5.064 -3.494 -9.724 1.00 96.81 110 GLU A O 1
ATOM 846 N N . MET A 1 111 ? 4.669 -2.331 -7.841 1.00 96.31 111 MET A N 1
ATOM 847 C CA . MET A 1 111 ? 5.290 -1.089 -8.303 1.00 96.31 111 MET A CA 1
ATOM 848 C C . MET A 1 111 ? 6.758 -1.293 -8.701 1.00 96.31 111 MET A C 1
ATOM 850 O O . MET A 1 111 ? 7.200 -0.770 -9.723 1.00 96.31 111 MET A O 1
ATOM 854 N N . GLN A 1 112 ? 7.528 -2.051 -7.916 1.00 93.56 112 GLN A N 1
ATOM 855 C CA . GLN A 1 112 ? 8.916 -2.367 -8.249 1.00 93.56 112 GLN A CA 1
ATOM 856 C C . GLN A 1 112 ? 9.009 -3.199 -9.537 1.00 93.56 112 GLN A C 1
ATOM 858 O O . GLN A 1 112 ? 9.878 -2.929 -10.365 1.00 93.56 112 GLN A O 1
ATOM 863 N N . GLY A 1 113 ? 8.118 -4.177 -9.722 1.00 94.75 113 GLY A N 1
ATOM 864 C CA . GLY A 1 113 ? 8.029 -4.977 -10.944 1.00 94.75 113 GLY A CA 1
ATOM 865 C C . GLY A 1 113 ? 7.761 -4.120 -12.182 1.00 94.75 113 GLY A C 1
ATOM 866 O O . GLY A 1 113 ? 8.522 -4.181 -13.146 1.00 94.75 113 GLY A O 1
ATOM 867 N N . GLU A 1 114 ? 6.743 -3.258 -12.127 1.00 94.88 114 GLU A N 1
ATOM 868 C CA . GLU A 1 114 ? 6.429 -2.315 -13.211 1.00 94.88 114 GLU A CA 1
ATOM 869 C C . GLU A 1 114 ? 7.584 -1.340 -13.488 1.00 94.88 114 GLU A C 1
ATOM 871 O O . GLU A 1 114 ? 7.884 -1.025 -14.641 1.00 94.88 114 GLU A O 1
ATOM 876 N N . MET A 1 115 ? 8.271 -0.871 -12.444 1.00 91.69 115 MET A N 1
ATOM 877 C CA . MET A 1 115 ? 9.380 0.068 -12.599 1.00 91.69 115 MET A CA 1
ATOM 878 C C . MET A 1 115 ? 10.609 -0.581 -13.247 1.00 91.69 115 MET A C 1
ATOM 880 O O . MET A 1 115 ? 11.289 0.069 -14.039 1.00 91.69 115 MET A O 1
ATOM 884 N N . MET A 1 116 ? 10.879 -1.862 -12.969 1.00 90.38 116 MET A N 1
ATOM 885 C CA . MET A 1 116 ? 11.915 -2.619 -13.682 1.00 90.38 116 MET A CA 1
ATOM 886 C C . MET A 1 116 ? 11.545 -2.823 -15.156 1.00 90.38 116 MET A C 1
ATOM 888 O O . MET A 1 116 ? 12.405 -2.643 -16.019 1.00 90.38 116 MET A O 1
ATOM 892 N N . ALA A 1 117 ? 10.269 -3.095 -15.450 1.00 90.12 117 ALA A N 1
ATOM 893 C CA . ALA A 1 117 ? 9.780 -3.260 -16.819 1.00 90.12 117 ALA A CA 1
ATOM 894 C C . ALA A 1 117 ? 9.964 -1.992 -17.677 1.00 90.12 117 ALA A C 1
ATOM 896 O O . ALA A 1 117 ? 10.272 -2.096 -18.862 1.00 90.12 117 ALA A O 1
ATOM 897 N N . CYS A 1 118 ? 9.887 -0.792 -17.082 1.00 88.75 118 CYS A N 1
ATOM 8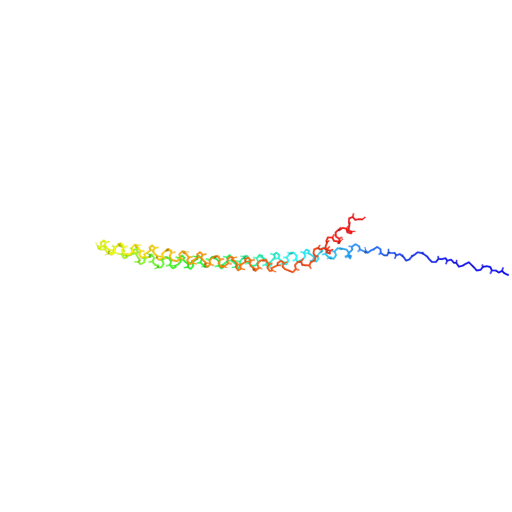98 C CA . CYS A 1 118 ? 10.153 0.468 -17.795 1.00 88.75 118 CYS A CA 1
ATOM 899 C C . CYS A 1 118 ? 11.566 0.501 -18.417 1.00 88.75 118 CYS A C 1
ATOM 901 O O . CYS A 1 118 ? 11.783 1.123 -19.453 1.00 88.75 118 CYS A O 1
ATOM 903 N N . GLY A 1 119 ? 12.547 -0.163 -17.798 1.00 83.12 119 GLY A N 1
ATOM 904 C CA . GLY A 1 119 ? 13.935 -0.189 -18.267 1.00 83.12 119 GLY A CA 1
ATOM 905 C C . GLY A 1 119 ? 14.250 -1.277 -19.297 1.00 83.12 119 GLY A C 1
ATOM 906 O O . GLY A 1 119 ? 15.292 -1.192 -19.949 1.00 83.12 119 GLY A O 1
ATOM 907 N N . GLU A 1 120 ? 13.379 -2.275 -19.480 1.00 82.69 120 GLU A N 1
ATOM 908 C CA . GLU A 1 120 ? 13.648 -3.446 -20.335 1.00 82.69 120 GLU A CA 1
ATOM 909 C C . GLU A 1 120 ? 13.843 -3.086 -21.812 1.00 82.69 120 GLU A C 1
ATOM 911 O O . GLU A 1 120 ? 14.466 -3.837 -22.559 1.00 82.69 120 GLU A O 1
ATOM 916 N N . HIS A 1 121 ? 13.364 -1.919 -22.243 1.00 70.56 121 HIS A N 1
ATOM 917 C CA . HIS A 1 121 ? 13.485 -1.469 -23.625 1.00 70.56 121 HIS A CA 1
ATOM 918 C C . HIS A 1 121 ? 14.754 -0.659 -23.920 1.00 70.56 121 HIS A C 1
ATOM 920 O O . HIS A 1 121 ? 15.019 -0.417 -25.093 1.00 70.56 121 HIS A O 1
ATOM 926 N N . LEU A 1 122 ? 15.585 -0.292 -22.930 1.00 72.06 122 LEU A N 1
ATOM 927 C CA . LEU A 1 122 ? 16.827 0.499 -23.117 1.00 72.06 122 LEU A CA 1
ATOM 928 C C . LEU A 1 122 ? 17.972 -0.255 -23.837 1.00 72.06 122 LEU A C 1
ATOM 930 O O . LEU A 1 122 ? 19.145 0.117 -23.751 1.00 72.06 122 LEU A O 1
ATOM 934 N N . VAL A 1 123 ? 17.641 -1.312 -24.573 1.00 57.28 123 VAL A N 1
ATOM 935 C CA . VAL A 1 123 ? 18.555 -2.215 -25.270 1.00 57.28 123 VAL A CA 1
ATOM 936 C C . VAL A 1 123 ? 19.067 -1.551 -26.550 1.00 57.28 123 VAL A C 1
ATOM 938 O O . VAL A 1 123 ? 18.567 -1.840 -27.628 1.00 57.28 123 VAL A O 1
ATOM 941 N N . ASN A 1 124 ? 20.022 -0.622 -26.430 1.00 64.25 124 ASN A N 1
ATOM 942 C CA . ASN A 1 124 ? 21.311 -0.705 -27.135 1.00 64.25 124 ASN A CA 1
ATOM 943 C C . ASN A 1 124 ? 22.270 0.427 -26.708 1.00 64.25 124 ASN A C 1
ATOM 945 O O . ASN A 1 124 ? 22.626 1.319 -27.479 1.00 64.25 124 ASN A O 1
ATOM 949 N N . THR A 1 125 ? 22.703 0.424 -25.448 1.00 66.62 125 THR A N 1
ATOM 950 C CA . THR A 1 125 ? 23.701 1.391 -24.959 1.00 66.62 125 THR A CA 1
ATOM 951 C C . THR A 1 125 ? 25.065 1.241 -25.645 1.00 66.62 125 THR A C 1
ATOM 953 O O . THR A 1 125 ? 25.810 2.219 -25.716 1.00 66.62 125 THR A O 1
ATOM 956 N N . GLU A 1 126 ? 25.395 0.069 -26.203 1.00 73.25 126 GLU A N 1
ATOM 957 C CA . GLU A 1 126 ? 26.648 -0.146 -26.942 1.00 73.25 126 GLU A CA 1
ATOM 958 C C . GLU A 1 126 ? 26.749 0.715 -28.206 1.00 73.25 126 GLU A C 1
ATOM 960 O O . GLU A 1 126 ? 27.806 1.307 -28.441 1.00 73.25 126 GLU A O 1
ATOM 965 N N . ASP A 1 127 ? 25.657 0.864 -28.962 1.00 70.12 127 ASP A N 1
ATOM 966 C CA . ASP A 1 127 ? 25.611 1.715 -30.159 1.00 70.12 127 ASP A CA 1
ATOM 967 C C . ASP A 1 127 ? 25.826 3.193 -29.805 1.00 70.12 127 ASP A C 1
ATOM 969 O O . ASP A 1 127 ? 26.534 3.922 -30.502 1.00 70.12 127 ASP A O 1
ATOM 973 N N . VAL A 1 128 ? 25.284 3.630 -28.666 1.00 70.19 128 VAL A N 1
ATOM 974 C CA . VAL A 1 128 ? 25.456 4.994 -28.148 1.00 70.19 128 VAL A CA 1
ATOM 975 C C . VAL A 1 128 ? 26.905 5.228 -27.726 1.00 70.19 128 VAL A C 1
ATOM 977 O O . VAL A 1 128 ? 27.503 6.241 -28.088 1.00 70.19 128 VAL A O 1
ATOM 980 N N . PHE A 1 129 ? 27.518 4.284 -27.006 1.00 79.00 129 PHE A N 1
ATOM 981 C CA . PHE A 1 129 ? 28.927 4.387 -26.619 1.00 79.00 129 PHE A CA 1
ATOM 982 C C . PHE A 1 129 ? 29.877 4.279 -27.817 1.00 79.00 129 PHE A C 1
ATOM 984 O O . PHE A 1 129 ? 30.949 4.888 -27.810 1.00 79.00 129 PHE A O 1
ATOM 991 N N . ALA A 1 130 ? 29.523 3.515 -28.850 1.00 77.62 130 ALA A N 1
ATOM 992 C CA . ALA A 1 130 ? 30.255 3.487 -30.112 1.00 77.62 130 ALA A CA 1
ATOM 993 C C . ALA A 1 130 ? 30.168 4.844 -30.832 1.00 77.62 130 ALA A C 1
ATOM 995 O O . ALA A 1 130 ? 31.204 5.387 -31.220 1.00 77.62 130 ALA A O 1
ATOM 996 N N . ALA A 1 131 ? 28.973 5.440 -30.913 1.00 73.50 131 ALA A N 1
ATOM 997 C CA . ALA A 1 131 ? 28.764 6.768 -31.486 1.00 73.50 131 ALA A CA 1
ATOM 998 C C . ALA A 1 131 ? 29.552 7.859 -30.731 1.00 73.50 131 ALA A C 1
ATOM 1000 O O . ALA A 1 131 ? 30.279 8.635 -31.350 1.00 73.50 131 ALA A O 1
ATOM 1001 N N . VAL A 1 132 ? 29.510 7.871 -29.394 1.00 76.50 132 VAL A N 1
ATOM 1002 C CA . VAL A 1 132 ? 30.262 8.834 -28.564 1.00 76.50 132 VAL A CA 1
ATOM 1003 C C . VAL A 1 132 ? 31.775 8.677 -28.732 1.00 76.50 132 VAL A C 1
ATOM 1005 O O . VAL A 1 132 ? 32.481 9.673 -28.877 1.00 76.50 132 VAL A O 1
ATOM 1008 N N . ARG A 1 133 ? 32.295 7.442 -28.772 1.00 80.19 133 ARG A N 1
ATOM 1009 C CA . ARG A 1 133 ? 33.728 7.196 -29.019 1.00 80.19 133 ARG A CA 1
ATOM 1010 C C . ARG A 1 133 ? 34.168 7.680 -30.400 1.00 80.19 133 ARG A C 1
ATOM 1012 O O . ARG A 1 133 ? 35.261 8.220 -30.516 1.00 80.19 133 ARG A O 1
ATOM 1019 N N . SER A 1 134 ? 33.315 7.534 -31.416 1.00 75.19 134 SER A N 1
ATOM 1020 C CA . SER A 1 134 ? 33.602 8.003 -32.779 1.00 75.19 134 SER A CA 1
ATOM 1021 C C . SER A 1 134 ? 33.665 9.531 -32.911 1.00 75.19 134 SER A C 1
ATOM 1023 O O . SER A 1 134 ? 34.310 10.030 -33.822 1.00 75.19 134 SER A O 1
ATOM 1025 N N . LEU A 1 135 ? 33.042 10.274 -31.988 1.00 70.75 135 LEU A N 1
ATOM 1026 C CA . LEU A 1 135 ? 33.082 11.741 -31.943 1.00 70.75 135 LEU A CA 1
ATOM 1027 C C . LEU A 1 135 ? 34.338 12.297 -31.245 1.00 70.75 135 LEU A C 1
ATOM 1029 O O . LEU A 1 135 ? 34.625 13.484 -31.373 1.00 70.75 135 LEU A O 1
ATOM 1033 N N . HIS A 1 136 ? 35.058 11.463 -30.488 1.00 65.81 136 HIS A N 1
ATOM 1034 C CA . HIS A 1 136 ? 36.248 11.842 -29.716 1.00 65.81 136 HIS A CA 1
ATOM 1035 C C . HIS A 1 136 ? 37.578 11.361 -30.331 1.00 65.81 136 HIS A C 1
ATOM 1037 O O . HIS A 1 136 ? 38.634 11.711 -29.801 1.00 65.81 136 HIS A O 1
ATOM 1043 N N . ALA A 1 137 ? 37.528 10.547 -31.392 1.00 56.91 137 ALA A N 1
ATOM 1044 C CA . ALA A 1 137 ? 38.686 10.034 -32.133 1.00 56.91 137 ALA A CA 1
ATOM 1045 C C . ALA A 1 137 ? 39.022 10.931 -33.333 1.00 56.91 137 ALA A C 1
ATOM 1047 O O . ALA A 1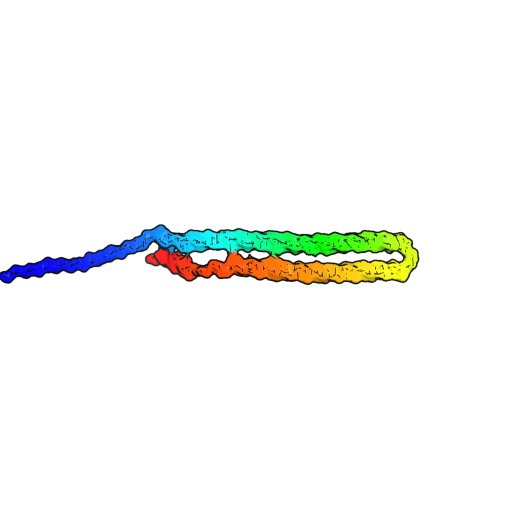 137 ? 40.232 11.080 -33.618 1.00 56.91 137 ALA A O 1
#

Radius of gyration: 34.46 Å; chains: 1; bounding box: 77×23×116 Å

Sequence (137 aa):
MTRARTKPAAPNAQESPAPSVALGPVFDFGRQWMSVGTEAAGVLSRGMQQMNRLQMDALHDMLGHQSPAAERLQRQPDPIQLMETQVDGLRFAWERGLRCWMDLAGAAAEMQGEMMACGEHLVNTEDVFAAVRSLHA

Foldseek 3Di:
DDDDDDDDDDDPPPPPPDLVVLCVVVVVLVVLVVQLVVQLVVLVVVLVVQLVVLVVVLVVVLCVLVVVLVVCCVVDPDPVVNVVSVVVSVVSNVVSVVVSVVVNVVSVVVSVVSSVVSCPPSPDVVSVVVSVVSVVD

Organism: NCBI:txid502333

InterPro domains:
  IPR018968 Phasin [PF09361] (34-117)